Protein AF-A0A6N6PK46-F1 (afdb_monomer)

Mean predicted aligned error: 4.5 Å

Structure (mmCIF, N/CA/C/O backbone):
data_AF-A0A6N6PK46-F1
#
_entry.id   AF-A0A6N6PK46-F1
#
loop_
_atom_site.group_PDB
_atom_site.id
_atom_site.type_symbol
_atom_site.label_atom_id
_atom_site.label_alt_id
_atom_site.label_comp_id
_atom_site.label_asym_id
_atom_site.label_entity_id
_atom_site.label_seq_id
_atom_site.pdbx_PDB_ins_code
_atom_site.Cartn_x
_atom_site.Cartn_y
_atom_site.Cartn_z
_atom_site.occupancy
_atom_site.B_iso_or_equiv
_atom_site.auth_seq_id
_atom_site.auth_comp_id
_atom_site.auth_asym_id
_atom_site.auth_atom_id
_atom_site.pdbx_PDB_model_num
ATOM 1 N N . MET A 1 1 ? -21.219 16.298 3.182 1.00 33.06 1 MET A N 1
ATOM 2 C CA . MET A 1 1 ? -19.926 15.707 3.572 1.00 33.06 1 MET A CA 1
ATOM 3 C C . MET A 1 1 ? -19.935 14.308 3.003 1.00 33.06 1 MET A C 1
ATOM 5 O O . MET A 1 1 ? -20.492 13.420 3.625 1.00 33.06 1 MET A O 1
ATOM 9 N N . THR A 1 2 ? -19.522 14.159 1.749 1.00 37.12 2 THR A N 1
ATOM 10 C CA . THR A 1 2 ? -19.531 12.868 1.062 1.00 37.12 2 THR A CA 1
ATOM 11 C C . THR A 1 2 ? -18.381 12.044 1.613 1.00 37.12 2 THR A C 1
ATOM 13 O O . THR A 1 2 ? -17.218 12.329 1.353 1.00 37.12 2 THR A O 1
ATOM 16 N N . GLU A 1 3 ? -18.722 11.070 2.446 1.00 42.44 3 GLU A N 1
ATOM 17 C CA . GLU A 1 3 ? -17.903 9.885 2.650 1.00 42.44 3 GLU A CA 1
ATOM 18 C C . GLU A 1 3 ? -17.691 9.285 1.255 1.00 42.44 3 GLU A C 1
ATOM 20 O O . GLU A 1 3 ? -18.675 8.973 0.588 1.00 42.44 3 GLU A O 1
ATOM 25 N N . SER A 1 4 ? -16.455 9.223 0.758 1.00 49.78 4 SER A N 1
ATOM 26 C CA . SER A 1 4 ? -16.158 8.569 -0.520 1.00 49.78 4 SER A CA 1
ATOM 27 C C . SER A 1 4 ? -15.866 7.093 -0.229 1.00 49.78 4 SER A C 1
ATOM 29 O O . SER A 1 4 ? -14.722 6.776 0.112 1.00 49.78 4 SER A O 1
ATOM 31 N N . PRO A 1 5 ? -16.850 6.170 -0.314 1.00 58.28 5 PRO A N 1
ATOM 32 C CA . PRO A 1 5 ? -16.585 4.727 -0.249 1.00 58.28 5 PRO A CA 1
ATOM 33 C C . PRO A 1 5 ? -15.557 4.292 -1.305 1.00 58.28 5 PRO A C 1
ATOM 35 O O . PRO A 1 5 ? -14.848 3.302 -1.120 1.00 58.28 5 PRO A O 1
ATOM 38 N N . ASP A 1 6 ? -15.423 5.085 -2.366 1.00 76.19 6 ASP A N 1
ATOM 39 C CA . ASP A 1 6 ? -14.423 4.955 -3.411 1.00 76.19 6 ASP A CA 1
ATOM 40 C C . ASP A 1 6 ? -12.986 5.005 -2.878 1.00 76.19 6 ASP A C 1
ATOM 42 O O . ASP A 1 6 ? -12.204 4.141 -3.247 1.00 76.19 6 ASP A O 1
ATOM 46 N N . ALA A 1 7 ? -12.634 5.882 -1.928 1.00 86.25 7 ALA A N 1
ATOM 47 C CA . ALA A 1 7 ? -11.237 6.023 -1.488 1.00 86.25 7 ALA A CA 1
ATOM 48 C C . ALA A 1 7 ? -10.706 4.760 -0.780 1.00 86.25 7 ALA A C 1
ATOM 50 O O . ALA A 1 7 ? -9.560 4.354 -0.985 1.00 86.25 7 ALA A O 1
ATOM 51 N N . TYR A 1 8 ? -11.545 4.095 0.025 1.00 89.31 8 TYR A N 1
ATOM 52 C CA . TYR A 1 8 ? -11.191 2.808 0.634 1.00 89.31 8 TYR A CA 1
ATOM 53 C C . TYR A 1 8 ? -11.117 1.691 -0.406 1.00 89.31 8 TYR A C 1
ATOM 55 O O . TYR A 1 8 ? -10.209 0.864 -0.350 1.00 89.31 8 TYR A O 1
ATOM 63 N N . HIS A 1 9 ? -12.049 1.665 -1.358 1.00 90.62 9 HIS A N 1
ATOM 64 C CA . HIS A 1 9 ? -12.065 0.659 -2.414 1.00 90.62 9 HIS A CA 1
ATOM 65 C C . HIS A 1 9 ? -10.863 0.809 -3.363 1.00 90.62 9 HIS A C 1
ATOM 67 O O . HIS A 1 9 ? -10.197 -0.176 -3.680 1.00 90.62 9 HIS A O 1
ATOM 73 N N . GLU A 1 10 ? -10.531 2.039 -3.753 1.00 92.19 10 GLU A N 1
ATOM 74 C CA . GLU A 1 10 ? -9.355 2.390 -4.549 1.00 92.19 10 GLU A CA 1
ATOM 75 C C . GLU A 1 10 ? -8.062 2.038 -3.819 1.00 92.19 10 GLU A C 1
ATOM 77 O O . GLU A 1 10 ? -7.178 1.413 -4.408 1.00 92.19 10 GLU A O 1
ATOM 82 N N . LEU A 1 11 ? -7.969 2.347 -2.521 1.00 93.75 11 LEU A N 1
ATOM 83 C CA . LEU A 1 11 ? -6.821 1.958 -1.709 1.00 93.75 11 LEU A CA 1
ATOM 84 C C . LEU A 1 11 ? -6.657 0.431 -1.674 1.00 93.75 11 LEU A C 1
ATOM 86 O O . LEU A 1 11 ? -5.565 -0.069 -1.940 1.00 93.75 11 LEU A O 1
ATOM 90 N N . THR A 1 12 ? -7.728 -0.318 -1.398 1.00 94.81 12 THR A N 1
ATOM 91 C CA . THR A 1 12 ? -7.717 -1.790 -1.406 1.00 94.81 12 THR A CA 1
ATOM 92 C C . THR A 1 12 ? -7.276 -2.339 -2.765 1.00 94.81 12 THR A C 1
ATOM 94 O O . THR A 1 12 ? -6.383 -3.188 -2.833 1.00 94.81 12 THR A O 1
ATOM 97 N N . ALA A 1 13 ? -7.847 -1.829 -3.858 1.00 94.75 13 ALA A N 1
ATOM 98 C CA . ALA A 1 13 ? -7.510 -2.253 -5.213 1.00 94.75 13 ALA A CA 1
ATOM 99 C C . ALA A 1 13 ? -6.037 -1.972 -5.552 1.00 94.75 13 ALA A C 1
ATOM 101 O O . ALA A 1 13 ? -5.342 -2.852 -6.063 1.00 94.75 13 ALA A O 1
ATOM 102 N N . ALA A 1 14 ? -5.533 -0.787 -5.206 1.00 95.56 14 ALA A N 1
ATOM 103 C CA . ALA A 1 14 ? -4.150 -0.403 -5.455 1.00 95.56 14 ALA A CA 1
ATOM 104 C C . ALA A 1 14 ? -3.159 -1.232 -4.619 1.00 95.56 14 ALA A C 1
ATOM 106 O O . ALA A 1 14 ? -2.120 -1.658 -5.126 1.00 95.56 14 ALA A O 1
ATOM 107 N N . LEU A 1 15 ? -3.481 -1.530 -3.356 1.00 95.94 15 LEU A N 1
ATOM 108 C CA . LEU A 1 15 ? -2.670 -2.419 -2.517 1.00 95.94 15 LEU A CA 1
ATOM 109 C C . LEU A 1 15 ? -2.599 -3.832 -3.111 1.00 95.94 15 LEU A C 1
ATOM 111 O O . LEU A 1 15 ? -1.510 -4.404 -3.210 1.00 95.9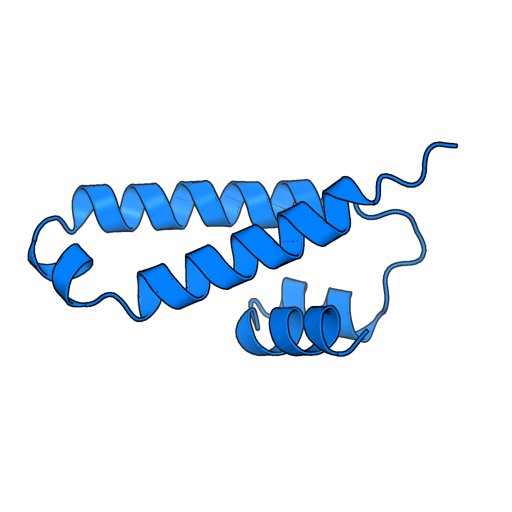4 15 LEU A O 1
ATOM 115 N N . ARG A 1 16 ? -3.734 -4.368 -3.571 1.00 96.19 16 ARG A N 1
ATOM 116 C CA . ARG A 1 16 ? -3.805 -5.678 -4.226 1.00 96.19 16 ARG A CA 1
ATOM 117 C C . ARG A 1 16 ? -3.012 -5.712 -5.530 1.00 96.19 16 ARG A C 1
ATOM 119 O O . ARG A 1 16 ? -2.229 -6.640 -5.730 1.00 96.19 16 ARG A O 1
ATOM 126 N N . GLU A 1 17 ? -3.165 -4.700 -6.387 1.00 95.56 17 GLU A N 1
ATOM 127 C CA . GLU A 1 17 ? -2.400 -4.587 -7.637 1.00 95.56 17 GLU A CA 1
ATOM 128 C C . GLU A 1 17 ? -0.899 -4.528 -7.345 1.00 95.56 17 GLU A C 1
ATOM 130 O O . GLU A 1 17 ? -0.118 -5.240 -7.972 1.00 95.56 17 GLU A O 1
ATOM 135 N N . ARG A 1 18 ? -0.477 -3.750 -6.342 1.00 95.50 18 ARG A N 1
ATOM 136 C CA . ARG A 1 18 ? 0.937 -3.660 -5.966 1.00 95.50 18 ARG A CA 1
ATOM 137 C C . ARG A 1 18 ? 1.514 -5.009 -5.553 1.00 95.50 18 ARG A C 1
ATOM 139 O O . ARG A 1 18 ?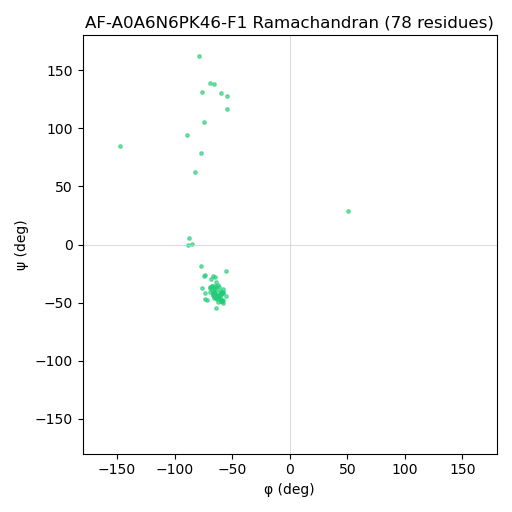 2.610 -5.356 -5.989 1.00 95.50 18 ARG A O 1
ATOM 146 N N . LEU A 1 19 ? 0.814 -5.743 -4.689 1.00 95.50 19 LEU A N 1
ATOM 147 C CA . LEU A 1 19 ? 1.277 -7.047 -4.211 1.00 95.50 19 LEU A CA 1
ATOM 148 C C . LEU A 1 19 ? 1.323 -8.065 -5.352 1.00 95.50 19 LEU A C 1
ATOM 150 O O . LEU A 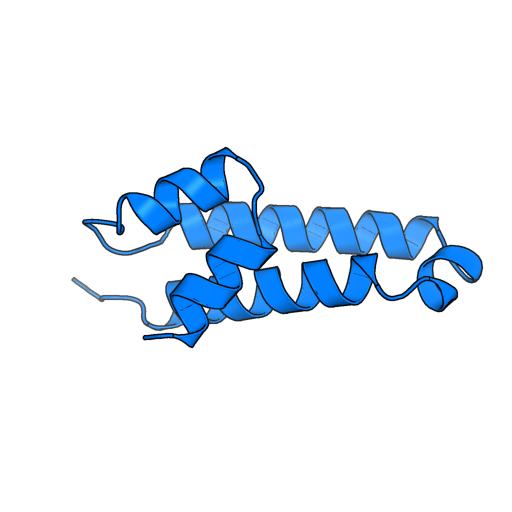1 19 ? 2.308 -8.792 -5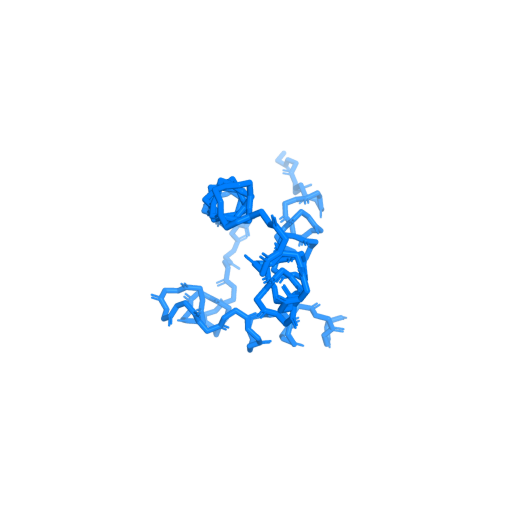.471 1.00 95.50 19 LEU A O 1
ATOM 154 N N . ALA A 1 20 ? 0.319 -8.053 -6.232 1.00 94.94 20 ALA A N 1
ATOM 155 C CA . ALA A 1 20 ? 0.305 -8.881 -7.432 1.00 94.94 20 ALA A CA 1
ATOM 156 C C . ALA A 1 20 ? 1.486 -8.553 -8.360 1.00 94.94 20 ALA A C 1
ATOM 158 O O . ALA A 1 20 ? 2.191 -9.464 -8.774 1.00 94.94 20 ALA A O 1
ATOM 159 N N . LEU A 1 21 ? 1.771 -7.270 -8.615 1.00 94.00 21 LEU A N 1
ATOM 160 C CA . LEU A 1 21 ? 2.912 -6.848 -9.437 1.00 94.00 21 LEU A CA 1
ATOM 161 C C . LEU A 1 21 ? 4.251 -7.296 -8.848 1.00 94.00 21 LEU A C 1
ATOM 163 O O . LEU A 1 21 ? 5.124 -7.734 -9.587 1.00 94.00 21 LEU A O 1
ATOM 167 N N . ILE A 1 22 ? 4.436 -7.201 -7.529 1.00 92.44 22 ILE A N 1
ATOM 168 C CA . ILE A 1 22 ? 5.674 -7.658 -6.876 1.00 92.44 22 ILE A CA 1
ATOM 169 C C . ILE A 1 22 ? 5.812 -9.186 -6.963 1.00 92.44 22 ILE A C 1
ATOM 171 O O . ILE A 1 22 ? 6.926 -9.687 -7.116 1.00 92.44 22 ILE A O 1
ATOM 175 N N . ALA A 1 23 ? 4.701 -9.921 -6.882 1.00 93.44 23 ALA A N 1
ATOM 176 C CA . ALA A 1 23 ? 4.683 -11.372 -7.048 1.00 93.44 23 ALA A CA 1
ATOM 177 C C . ALA A 1 23 ? 4.870 -11.811 -8.515 1.00 93.44 23 ALA A C 1
ATOM 179 O O . ALA A 1 23 ? 5.379 -12.906 -8.764 1.00 93.44 23 ALA A O 1
ATOM 180 N N . ASP A 1 24 ? 4.505 -10.962 -9.481 1.00 93.19 24 ASP A N 1
ATOM 181 C CA . ASP A 1 24 ? 4.608 -11.226 -10.917 1.00 93.19 24 ASP A CA 1
ATOM 182 C C . ASP A 1 24 ? 6.052 -11.073 -11.422 1.00 93.19 24 ASP A C 1
ATOM 184 O O . ASP A 1 24 ? 6.483 -10.071 -12.009 1.00 93.19 24 ASP A O 1
ATOM 188 N N . ARG A 1 25 ? 6.841 -12.115 -11.153 1.00 91.00 25 ARG A N 1
ATOM 189 C CA . ARG A 1 25 ? 8.242 -12.195 -11.569 1.00 91.00 25 ARG A CA 1
ATOM 190 C C . ARG A 1 25 ? 8.390 -12.328 -13.084 1.00 91.00 25 ARG A C 1
ATOM 192 O O . ARG A 1 25 ? 9.396 -11.874 -13.626 1.00 91.00 25 ARG A O 1
ATOM 199 N N . GLU A 1 26 ? 7.419 -12.934 -13.760 1.00 94.25 26 GLU A N 1
ATOM 200 C CA . GLU A 1 26 ? 7.435 -13.102 -15.214 1.00 94.25 26 GLU A CA 1
ATOM 201 C C . GLU A 1 26 ? 7.314 -11.750 -15.922 1.00 94.25 26 GLU A C 1
ATOM 203 O O . GLU A 1 26 ? 8.066 -11.473 -16.857 1.00 94.25 26 GLU A O 1
ATOM 208 N N . PHE A 1 27 ? 6.443 -10.862 -15.435 1.00 91.75 27 PHE A N 1
ATOM 209 C CA . PHE A 1 27 ? 6.320 -9.510 -15.963 1.00 91.75 27 PHE A CA 1
ATOM 210 C C . PHE A 1 27 ? 7.606 -8.707 -15.762 1.00 91.75 27 PHE A C 1
ATOM 212 O O . PHE A 1 27 ? 8.076 -8.080 -16.710 1.00 91.75 27 PHE A O 1
ATOM 219 N N . TYR A 1 28 ? 8.221 -8.793 -14.577 1.00 91.31 28 TYR A N 1
ATOM 220 C CA . TYR A 1 28 ? 9.521 -8.166 -14.323 1.00 91.31 28 TYR A CA 1
ATOM 221 C C . TYR A 1 28 ? 10.619 -8.686 -15.264 1.00 91.31 28 TYR A C 1
ATOM 223 O O . TYR A 1 28 ? 11.423 -7.905 -15.767 1.00 91.31 28 TYR A O 1
ATOM 231 N N . GLN A 1 29 ? 10.657 -9.997 -15.520 1.00 94.69 29 GLN A N 1
ATOM 232 C CA . GLN A 1 29 ? 11.645 -10.602 -16.418 1.00 94.69 29 GLN A CA 1
ATOM 233 C C . GLN A 1 29 ? 11.421 -10.223 -17.883 1.00 94.69 29 GLN A C 1
ATOM 235 O O . GLN A 1 29 ? 12.389 -10.043 -18.619 1.00 94.69 29 GLN A O 1
ATOM 240 N N . ARG A 1 30 ? 10.158 -10.112 -18.304 1.00 96.38 30 ARG A N 1
ATOM 241 C CA . ARG A 1 30 ? 9.792 -9.753 -19.674 1.00 96.38 30 ARG A CA 1
ATOM 242 C C . ARG A 1 30 ? 10.038 -8.276 -19.964 1.00 96.38 30 ARG A C 1
ATOM 244 O O . ARG A 1 30 ? 10.584 -7.961 -21.015 1.00 96.38 30 ARG A O 1
ATOM 251 N N . ASP A 1 31 ? 9.600 -7.391 -19.069 1.00 95.38 31 ASP A N 1
ATOM 252 C CA . ASP A 1 31 ? 9.686 -5.943 -19.258 1.00 95.38 31 ASP A CA 1
ATOM 253 C C . ASP A 1 31 ? 9.881 -5.206 -17.916 1.00 95.38 31 ASP A C 1
ATOM 255 O O . ASP A 1 31 ? 8.921 -4.739 -17.289 1.00 95.38 31 ASP A O 1
ATOM 259 N N . PRO A 1 32 ? 11.134 -5.092 -17.439 1.00 92.88 32 PRO A N 1
ATOM 260 C CA . PRO A 1 32 ? 11.423 -4.493 -16.137 1.00 92.88 32 PRO A CA 1
ATOM 261 C C . PRO A 1 32 ? 11.098 -2.993 -16.092 1.00 92.88 32 PRO A C 1
ATOM 263 O O . PRO A 1 32 ? 10.796 -2.462 -15.022 1.00 92.88 32 PRO A O 1
ATOM 266 N N . ALA A 1 33 ? 11.138 -2.302 -17.237 1.00 95.56 33 ALA A N 1
ATOM 267 C CA . ALA A 1 33 ? 10.821 -0.880 -17.323 1.00 95.56 33 ALA A CA 1
ATOM 268 C C . ALA A 1 33 ? 9.317 -0.636 -17.143 1.00 95.56 33 ALA A C 1
ATOM 270 O O . ALA A 1 33 ? 8.925 0.196 -16.321 1.00 95.56 33 ALA A O 1
ATOM 271 N N . ALA A 1 34 ? 8.472 -1.393 -17.851 1.00 94.50 34 ALA A N 1
ATOM 272 C CA . ALA A 1 34 ? 7.024 -1.327 -17.686 1.00 94.50 34 ALA A CA 1
ATOM 273 C C . ALA A 1 34 ? 6.589 -1.781 -16.284 1.00 94.50 34 ALA A C 1
ATOM 275 O O . ALA A 1 34 ? 5.710 -1.159 -15.686 1.00 94.50 34 ALA A O 1
ATOM 276 N N . HIS A 1 35 ? 7.233 -2.816 -15.732 1.00 94.50 35 HIS A N 1
ATOM 277 C CA . HIS A 1 35 ? 6.992 -3.283 -14.363 1.00 94.50 35 HIS A CA 1
ATOM 278 C C . HIS A 1 35 ? 7.238 -2.180 -13.330 1.00 94.50 35 HIS A C 1
ATOM 280 O O . HIS A 1 35 ? 6.363 -1.865 -12.521 1.00 94.50 35 HIS A O 1
ATOM 286 N N . LEU A 1 36 ? 8.392 -1.517 -13.419 1.00 94.50 36 LEU A N 1
ATOM 287 C CA . LEU A 1 36 ? 8.753 -0.418 -12.531 1.00 94.50 36 LEU A CA 1
ATOM 288 C C . LEU A 1 36 ? 7.831 0.798 -12.707 1.00 94.50 36 LEU A C 1
ATOM 290 O O . LEU A 1 36 ? 7.404 1.382 -11.710 1.00 94.50 36 LEU A O 1
ATOM 294 N N . ALA A 1 37 ? 7.469 1.157 -13.943 1.00 95.88 37 ALA A N 1
ATOM 295 C CA . ALA A 1 37 ? 6.518 2.240 -14.208 1.00 95.88 37 ALA A CA 1
ATOM 296 C C . ALA A 1 37 ? 5.141 1.949 -13.587 1.00 95.88 37 ALA A C 1
ATOM 298 O O . ALA A 1 37 ? 4.522 2.829 -12.983 1.00 95.88 37 ALA A O 1
ATOM 299 N N . ARG A 1 38 ? 4.684 0.693 -13.668 1.00 95.00 38 ARG A N 1
ATOM 300 C CA . ARG A 1 38 ? 3.433 0.253 -13.047 1.00 95.00 38 ARG A CA 1
ATOM 301 C C . ARG A 1 38 ? 3.506 0.333 -11.522 1.00 95.00 38 ARG A C 1
ATOM 303 O O . ARG A 1 38 ? 2.610 0.901 -10.905 1.00 95.00 38 ARG A O 1
ATOM 310 N N . LEU A 1 39 ? 4.602 -0.134 -10.916 1.00 94.50 39 LEU A N 1
ATOM 311 C CA . LEU A 1 39 ? 4.829 -0.005 -9.472 1.00 94.50 39 LEU A CA 1
ATOM 312 C C . LEU A 1 39 ? 4.806 1.455 -9.002 1.00 94.50 39 LEU A C 1
ATOM 314 O O . LEU A 1 39 ? 4.236 1.751 -7.950 1.00 94.50 39 LEU A O 1
ATOM 318 N N . GLN A 1 40 ? 5.405 2.375 -9.760 1.00 95.12 40 GLN A N 1
ATOM 319 C CA . GLN A 1 40 ? 5.372 3.807 -9.445 1.00 95.12 40 GLN A CA 1
ATOM 320 C C . GLN A 1 40 ? 3.957 4.378 -9.538 1.00 95.12 40 GLN A C 1
ATOM 322 O O . GLN A 1 40 ? 3.520 5.065 -8.617 1.00 95.12 40 GLN A O 1
ATOM 327 N N . SER A 1 41 ? 3.225 4.049 -10.605 1.00 95.62 41 SER A N 1
ATOM 328 C CA . SER A 1 41 ? 1.843 4.495 -10.790 1.00 95.62 41 SER A CA 1
ATOM 329 C C . SER A 1 41 ? 0.949 4.040 -9.633 1.00 95.62 41 SER A C 1
ATOM 331 O O . SER A 1 41 ? 0.297 4.868 -9.001 1.00 95.62 41 SER A O 1
ATOM 333 N N . VAL A 1 42 ? 1.013 2.757 -9.267 1.00 95.12 42 VAL A N 1
ATOM 334 C CA . VAL A 1 42 ? 0.248 2.204 -8.141 1.00 95.12 42 VAL A CA 1
ATOM 335 C C . VAL A 1 42 ? 0.678 2.815 -6.802 1.00 95.12 42 VAL A C 1
ATOM 337 O O . VAL A 1 42 ? -0.161 3.069 -5.944 1.00 95.12 42 VAL A O 1
ATOM 340 N N . SER A 1 43 ? 1.970 3.116 -6.618 1.00 93.56 43 SER A N 1
ATOM 341 C CA . SER A 1 43 ? 2.448 3.850 -5.432 1.00 93.56 43 SER A CA 1
ATOM 342 C C . SER A 1 43 ? 1.793 5.226 -5.305 1.00 93.56 43 SER A C 1
ATOM 344 O O . SER A 1 43 ? 1.441 5.628 -4.199 1.00 93.56 43 SER A O 1
ATOM 346 N N . GLY A 1 44 ? 1.631 5.932 -6.428 1.00 94.62 44 GLY A N 1
ATOM 347 C CA . GLY A 1 44 ? 0.953 7.224 -6.481 1.00 94.62 44 GLY A CA 1
ATOM 348 C C . GLY A 1 44 ? -0.522 7.112 -6.106 1.00 94.62 44 GLY A C 1
ATOM 349 O O . GLY A 1 44 ? -0.980 7.867 -5.256 1.00 94.62 44 GLY A O 1
ATOM 350 N N . ILE A 1 45 ? -1.230 6.119 -6.657 1.00 94.00 45 ILE A N 1
ATOM 351 C CA . ILE A 1 45 ? -2.641 5.860 -6.327 1.00 94.00 45 ILE A CA 1
ATOM 352 C C . ILE A 1 45 ? -2.796 5.589 -4.827 1.00 94.00 45 ILE A C 1
ATOM 354 O O . ILE A 1 45 ? -3.601 6.242 -4.179 1.00 94.00 45 ILE A O 1
ATOM 358 N N . ILE A 1 46 ? -1.964 4.714 -4.243 1.00 93.62 46 ILE A N 1
ATOM 359 C CA . ILE A 1 46 ? -1.993 4.430 -2.797 1.00 93.62 46 ILE A CA 1
ATOM 360 C C . ILE A 1 46 ? -1.831 5.715 -1.976 1.00 93.62 46 ILE A C 1
ATOM 362 O O . ILE A 1 46 ? -2.552 5.903 -1.000 1.00 93.62 46 ILE A O 1
ATOM 366 N N . ALA A 1 47 ? -0.893 6.591 -2.346 1.00 92.00 47 ALA A N 1
ATOM 367 C CA . ALA A 1 47 ? -0.658 7.840 -1.626 1.00 92.00 47 ALA A CA 1
ATOM 368 C C . ALA A 1 47 ? -1.848 8.808 -1.736 1.00 92.00 47 ALA A C 1
ATOM 370 O O . ALA A 1 47 ? -2.245 9.387 -0.725 1.00 92.00 47 ALA A O 1
ATOM 371 N N . THR A 1 48 ? -2.428 8.949 -2.931 1.00 92.88 48 THR A N 1
ATOM 372 C CA . THR A 1 48 ? -3.614 9.783 -3.166 1.00 92.88 48 THR A CA 1
ATOM 373 C C . THR A 1 48 ? -4.820 9.244 -2.401 1.00 92.88 48 THR A C 1
ATOM 375 O O . THR A 1 48 ? -5.361 9.953 -1.558 1.00 92.88 48 THR A O 1
ATOM 378 N N . SER A 1 49 ? -5.177 7.971 -2.585 1.00 91.25 49 SER A N 1
ATOM 379 C CA . SER A 1 49 ? -6.330 7.364 -1.912 1.00 91.25 49 SER A CA 1
ATOM 380 C C . SER A 1 49 ? -6.178 7.375 -0.389 1.00 91.25 49 SER A C 1
ATOM 382 O O . SER A 1 49 ? -7.151 7.611 0.317 1.00 91.25 49 SER A O 1
ATOM 384 N N . ALA A 1 50 ? -4.959 7.183 0.137 1.00 90.19 50 ALA A N 1
ATOM 385 C CA . ALA A 1 50 ? -4.686 7.294 1.571 1.00 90.19 50 ALA A CA 1
ATOM 386 C C . ALA A 1 50 ? -4.907 8.716 2.118 1.00 90.19 50 ALA A C 1
ATOM 388 O O . ALA A 1 50 ? -5.358 8.864 3.254 1.00 90.19 50 ALA A O 1
ATOM 389 N N . ALA A 1 51 ? -4.585 9.750 1.335 1.00 89.62 51 ALA A N 1
ATOM 390 C CA . ALA A 1 51 ? -4.807 11.147 1.707 1.00 89.62 51 ALA A CA 1
ATOM 391 C C . ALA A 1 51 ? -6.287 11.557 1.617 1.00 89.62 51 ALA A C 1
ATOM 393 O O . ALA A 1 51 ? -6.714 12.451 2.345 1.00 89.62 51 ALA A O 1
ATOM 394 N N . GLU A 1 52 ? -7.062 10.895 0.755 1.00 90.44 52 GLU A N 1
ATOM 395 C CA . GLU A 1 52 ? -8.498 11.133 0.564 1.00 90.44 52 GLU A CA 1
ATOM 396 C C . GLU A 1 52 ? -9.394 10.308 1.501 1.00 90.44 52 GLU A C 1
ATOM 398 O O . GLU A 1 52 ? -10.620 10.441 1.458 1.00 90.44 52 GLU A O 1
ATOM 403 N N . LEU A 1 53 ? -8.814 9.476 2.377 1.00 88.06 53 LEU A N 1
ATOM 404 C CA . LEU A 1 53 ? -9.595 8.696 3.335 1.00 88.06 53 LEU A CA 1
ATOM 405 C C . LEU A 1 53 ? -10.411 9.618 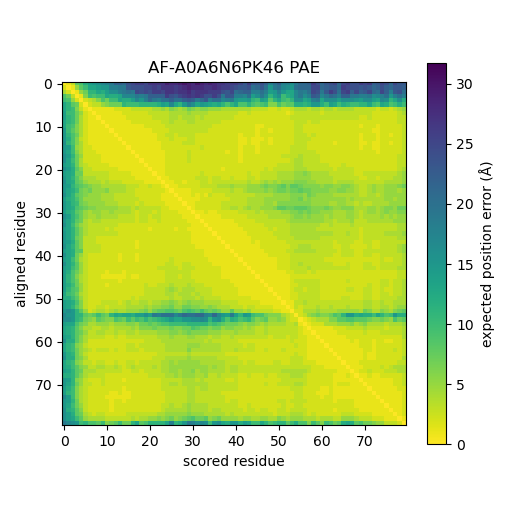4.263 1.00 88.06 53 LEU A C 1
ATOM 407 O O . LEU A 1 53 ? -9.848 10.527 4.885 1.00 88.06 53 LEU A O 1
ATOM 411 N N . PRO A 1 54 ? -11.724 9.369 4.425 1.00 82.38 54 PRO A N 1
ATOM 412 C CA . PRO A 1 54 ? -12.547 10.138 5.346 1.00 82.38 54 PRO A CA 1
ATOM 413 C C . PRO A 1 54 ? -12.100 9.887 6.796 1.00 82.38 54 PRO A C 1
ATOM 415 O O . PRO A 1 54 ? -11.761 8.769 7.185 1.00 82.38 54 PRO A O 1
ATOM 418 N N . GLY A 1 55 ? -12.054 10.950 7.601 1.00 78.44 55 GLY A N 1
ATOM 419 C CA . GLY A 1 55 ? -11.567 10.877 8.980 1.00 78.44 55 GLY A CA 1
ATOM 420 C C . GLY A 1 55 ? -12.592 10.305 9.976 1.00 78.44 55 GLY A C 1
ATOM 421 O O . GLY A 1 55 ? -13.791 10.364 9.713 1.00 78.44 55 GLY A O 1
ATOM 422 N N . PRO A 1 56 ? -12.149 9.853 11.167 1.00 79.50 56 PRO A N 1
ATOM 423 C CA . PRO A 1 56 ? -10.772 9.532 11.539 1.00 79.50 56 PRO A CA 1
ATOM 424 C C . PRO A 1 56 ? -10.325 8.188 10.942 1.00 79.50 56 PRO A C 1
ATOM 426 O O . PRO A 1 56 ? -11.005 7.172 11.072 1.00 79.50 56 PRO A O 1
ATOM 429 N N . VAL A 1 57 ? -9.143 8.181 10.320 1.00 83.38 57 VAL A N 1
ATOM 430 C CA . VAL A 1 57 ? -8.537 6.957 9.786 1.00 83.38 57 VAL A CA 1
ATOM 431 C C . VAL A 1 57 ? -8.112 6.057 10.941 1.00 83.38 57 VAL A C 1
ATOM 433 O O . VAL A 1 57 ? -7.560 6.516 11.941 1.00 83.38 57 VAL A O 1
ATOM 436 N N . ASP A 1 58 ? -8.350 4.761 10.778 1.00 88.44 58 ASP A N 1
ATOM 437 C CA . ASP A 1 58 ? -7.923 3.749 11.732 1.00 88.44 58 ASP A CA 1
ATOM 438 C C . ASP A 1 58 ? -6.401 3.836 11.996 1.00 88.44 58 ASP A C 1
ATOM 440 O O . ASP A 1 58 ? -5.605 3.849 11.048 1.00 88.44 58 ASP A O 1
ATOM 444 N N . PRO A 1 59 ? -5.968 3.909 13.268 1.00 90.94 59 PRO A N 1
ATOM 445 C CA . PRO A 1 59 ? -4.564 4.123 13.610 1.00 90.94 59 PRO A CA 1
ATOM 446 C C . PRO A 1 59 ? -3.660 2.961 13.176 1.00 90.94 59 PRO A C 1
ATOM 448 O O . PRO A 1 59 ? -2.482 3.176 12.881 1.00 90.94 59 PRO A O 1
ATOM 451 N N . GLN A 1 60 ? -4.191 1.738 13.099 1.00 92.94 60 GLN A N 1
ATOM 452 C CA . GLN A 1 60 ? -3.458 0.568 12.631 1.00 92.94 60 GLN A CA 1
ATOM 453 C C . GLN A 1 60 ? -3.274 0.625 11.110 1.00 92.94 60 GLN A C 1
ATOM 455 O O . GLN A 1 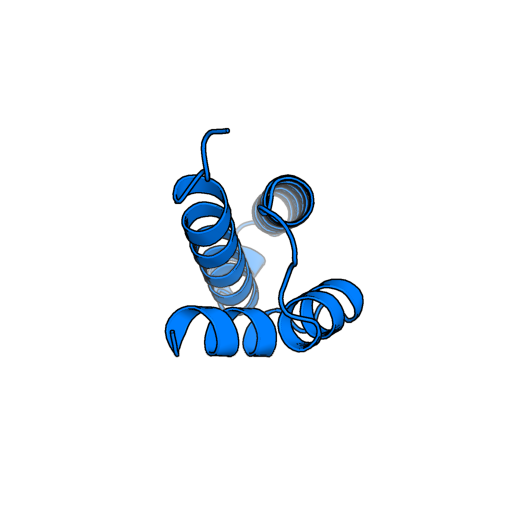60 ? -2.165 0.389 10.623 1.00 92.94 60 GLN A O 1
ATOM 460 N N . LEU A 1 61 ? -4.310 1.036 10.370 1.00 92.25 61 LEU A N 1
ATOM 461 C CA . LEU A 1 61 ? -4.211 1.286 8.929 1.00 92.25 61 LEU A CA 1
ATOM 462 C C . LEU A 1 61 ? -3.177 2.375 8.624 1.00 92.25 61 LEU A C 1
ATOM 464 O O . LEU A 1 61 ? -2.282 2.165 7.804 1.00 92.25 61 LEU A O 1
ATOM 468 N N . ALA A 1 62 ? -3.249 3.508 9.326 1.00 91.62 62 ALA A N 1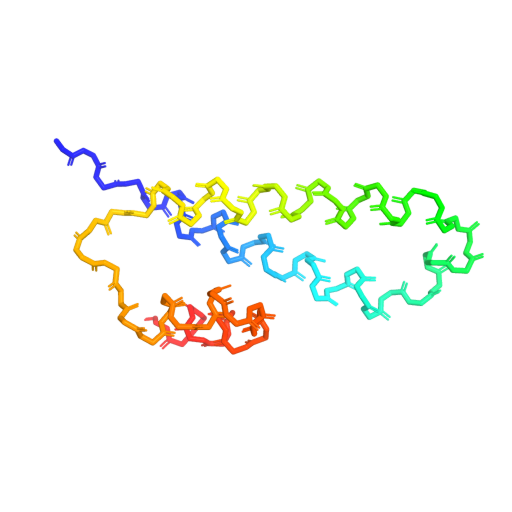
ATOM 469 C CA . ALA A 1 62 ? -2.297 4.604 9.167 1.00 91.62 62 ALA A CA 1
ATOM 470 C C . ALA A 1 62 ? -0.852 4.153 9.451 1.00 91.62 62 ALA A C 1
ATOM 472 O O . ALA A 1 62 ? 0.064 4.476 8.690 1.00 91.62 62 ALA A O 1
ATOM 473 N N . HIS A 1 63 ? -0.645 3.347 10.498 1.00 94.50 63 HIS A N 1
ATOM 474 C CA . HIS A 1 63 ? 0.665 2.778 10.812 1.00 94.50 63 HIS A CA 1
ATOM 475 C C . HIS A 1 63 ? 1.189 1.867 9.693 1.00 94.50 63 HIS A C 1
ATOM 477 O O . HIS A 1 63 ? 2.358 1.963 9.309 1.00 94.50 63 HIS A O 1
ATOM 483 N N . TYR A 1 64 ? 0.343 0.992 9.144 1.00 94.81 64 TYR A N 1
ATOM 484 C CA . TYR A 1 64 ? 0.747 0.101 8.058 1.00 94.81 64 TYR A CA 1
ATOM 485 C C . TYR A 1 64 ? 1.091 0.855 6.778 1.00 94.81 64 TYR A C 1
ATOM 487 O O . TYR A 1 64 ? 2.113 0.545 6.163 1.00 94.81 64 TYR A O 1
ATOM 495 N N . LEU A 1 65 ? 0.309 1.873 6.414 1.00 92.44 65 LEU A N 1
ATOM 496 C CA . LEU A 1 65 ? 0.590 2.716 5.252 1.00 92.44 65 LEU A CA 1
ATOM 497 C C . LEU A 1 65 ? 1.905 3.493 5.424 1.00 92.44 65 LEU A C 1
ATOM 499 O O . LEU A 1 65 ? 2.734 3.484 4.517 1.00 92.44 65 LEU A O 1
ATOM 503 N N . GLN A 1 66 ? 2.160 4.071 6.605 1.00 91.81 66 GLN A N 1
ATOM 504 C CA . GLN A 1 66 ? 3.412 4.784 6.903 1.00 91.81 66 GLN A CA 1
ATOM 505 C C . GLN A 1 66 ? 4.647 3.871 6.836 1.00 91.81 66 GLN A C 1
ATOM 507 O O . GLN A 1 66 ? 5.727 4.297 6.431 1.00 91.81 66 GLN A O 1
ATOM 512 N N . ARG A 1 67 ? 4.505 2.604 7.238 1.00 94.75 67 ARG A N 1
ATOM 513 C CA . ARG A 1 67 ? 5.585 1.603 7.227 1.00 94.75 67 ARG A CA 1
ATOM 514 C C . ARG A 1 67 ? 5.694 0.865 5.890 1.00 94.75 67 ARG A C 1
ATOM 516 O O . ARG A 1 67 ? 6.437 -0.112 5.819 1.00 94.75 67 ARG A O 1
ATOM 523 N N . CYS A 1 68 ? 4.925 1.267 4.873 1.00 92.06 68 CYS A N 1
ATOM 524 C CA . CYS A 1 68 ? 4.786 0.560 3.594 1.00 92.06 68 CYS A CA 1
ATOM 525 C C . CYS A 1 68 ? 4.470 -0.940 3.763 1.00 92.06 68 CYS A C 1
ATOM 527 O O . CYS A 1 68 ? 4.837 -1.771 2.934 1.00 92.06 68 CYS A O 1
ATOM 529 N N . SER A 1 69 ? 3.796 -1.304 4.856 1.00 94.38 69 SER A N 1
ATOM 530 C CA . SER A 1 69 ? 3.371 -2.671 5.163 1.00 94.38 69 SER A CA 1
ATOM 531 C C . SER A 1 69 ? 2.067 -2.981 4.428 1.00 94.38 69 SER A C 1
ATOM 533 O O . SER A 1 69 ? 1.033 -3.209 5.049 1.00 94.38 69 SER A O 1
ATOM 535 N N . TYR A 1 70 ? 2.119 -2.944 3.095 1.00 94.69 70 TYR A N 1
ATOM 536 C CA . TYR A 1 70 ? 0.939 -2.998 2.228 1.00 94.69 70 TYR A CA 1
ATOM 537 C C . TYR A 1 70 ? 0.152 -4.306 2.325 1.00 94.69 70 TYR A C 1
ATOM 539 O O . TYR A 1 70 ? -1.068 -4.271 2.252 1.00 94.69 70 TYR A O 1
ATOM 547 N N . ASP A 1 71 ? 0.829 -5.426 2.574 1.00 94.62 71 ASP A N 1
ATOM 548 C CA . ASP A 1 71 ? 0.198 -6.716 2.881 1.00 94.62 71 ASP A CA 1
ATOM 549 C C . ASP A 1 71 ? -0.705 -6.632 4.126 1.00 94.62 71 ASP A C 1
ATOM 551 O O . ASP A 1 71 ? -1.886 -6.965 4.073 1.00 94.62 71 ASP A O 1
ATOM 555 N N . LYS A 1 72 ? -0.194 -6.056 5.222 1.00 95.25 72 LYS A N 1
ATOM 556 C CA . LYS A 1 72 ? -0.962 -5.866 6.462 1.00 95.25 72 LYS A CA 1
ATOM 557 C C . LYS A 1 72 ? -2.073 -4.833 6.311 1.00 95.25 72 LYS A C 1
ATOM 559 O O . LYS A 1 72 ? -3.137 -4.997 6.899 1.00 95.25 72 LYS A O 1
ATOM 564 N N . ALA A 1 73 ? -1.821 -3.767 5.550 1.00 95.19 73 ALA A N 1
ATOM 565 C CA . ALA A 1 73 ? -2.836 -2.768 5.237 1.00 95.19 73 ALA A CA 1
ATOM 566 C C . ALA A 1 73 ? -3.992 -3.397 4.449 1.00 95.19 73 ALA A C 1
ATOM 568 O O . ALA A 1 73 ? -5.145 -3.184 4.810 1.00 95.19 73 ALA A O 1
ATOM 569 N N . LEU A 1 74 ? -3.685 -4.211 3.434 1.00 95.44 74 LEU A N 1
ATOM 570 C CA . LEU A 1 74 ? -4.687 -4.921 2.645 1.00 95.44 74 LEU A CA 1
ATOM 571 C C . LEU A 1 74 ? -5.481 -5.898 3.515 1.00 95.44 74 LEU A C 1
ATOM 573 O O . LEU A 1 74 ? -6.703 -5.823 3.533 1.00 95.44 74 LEU A O 1
ATOM 577 N N . ALA A 1 75 ? -4.801 -6.731 4.305 1.00 95.31 75 ALA A N 1
ATOM 578 C CA . ALA A 1 75 ? -5.459 -7.679 5.202 1.00 95.31 75 ALA A CA 1
ATOM 579 C C . ALA A 1 75 ? -6.399 -6.986 6.205 1.00 95.31 75 ALA A C 1
ATOM 581 O O . ALA A 1 75 ? -7.479 -7.492 6.491 1.00 95.31 75 ALA A O 1
ATOM 582 N N . LEU A 1 76 ? -6.015 -5.813 6.720 1.00 92.94 76 LEU A N 1
ATOM 583 C CA . LEU A 1 76 ? -6.861 -5.017 7.612 1.00 92.94 76 LEU A CA 1
ATOM 584 C C . LEU A 1 76 ? -8.095 -4.446 6.897 1.00 92.94 76 LEU A C 1
ATOM 586 O O . LEU A 1 76 ? -9.145 -4.324 7.520 1.00 92.94 76 LEU A O 1
ATOM 590 N N . LEU A 1 77 ? -7.968 -4.068 5.623 1.00 91.25 77 LEU A N 1
ATOM 591 C CA . LEU A 1 77 ? -9.070 -3.537 4.818 1.00 91.25 77 LEU A CA 1
ATOM 592 C C . LEU A 1 77 ? -10.030 -4.636 4.344 1.00 91.25 77 LEU A C 1
ATOM 594 O O . LEU A 1 77 ? -11.232 -4.403 4.335 1.00 91.25 77 LEU A O 1
ATOM 598 N N . GLU A 1 78 ? -9.523 -5.820 3.995 1.00 91.69 78 GLU A N 1
ATO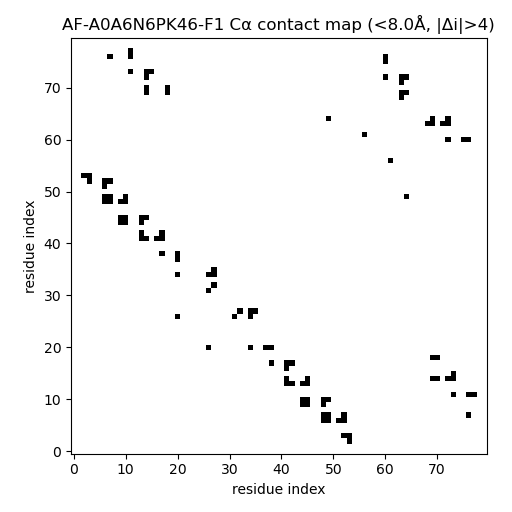M 599 C CA . GLU A 1 78 ? -10.332 -6.974 3.565 1.00 91.69 78 GLU A CA 1
ATOM 600 C C . GLU A 1 78 ? -11.014 -7.705 4.735 1.00 91.69 78 GLU A C 1
ATOM 602 O O . GLU A 1 78 ? -11.964 -8.452 4.520 1.00 91.69 78 GLU A O 1
ATOM 607 N N . ALA A 1 79 ? -10.548 -7.504 5.972 1.00 87.81 79 ALA A N 1
ATOM 608 C CA . ALA A 1 79 ? -11.153 -8.077 7.178 1.00 87.81 79 ALA A CA 1
ATOM 609 C C . ALA A 1 79 ? -12.327 -7.255 7.752 1.00 87.81 79 ALA A C 1
ATOM 611 O O . ALA A 1 79 ? -12.859 -7.621 8.803 1.00 87.81 79 ALA A O 1
ATOM 612 N N . ARG A 1 80 ? -12.686 -6.136 7.113 1.00 70.19 80 ARG A N 1
ATOM 613 C CA . ARG A 1 80 ? -13.817 -5.270 7.485 1.00 70.19 80 ARG A CA 1
ATOM 614 C C . ARG A 1 80 ? -15.097 -5.708 6.791 1.00 70.19 80 ARG A C 1
ATOM 616 O O . ARG A 1 80 ? -16.148 -5.627 7.461 1.00 70.19 80 ARG A O 1
#

pLDDT: mean 89.1, std 12.69, range [33.06, 96.38]

Radius of gyration: 13.4 Å; Cα contacts (8 Å, |Δi|>4): 58; chains: 1; bounding bo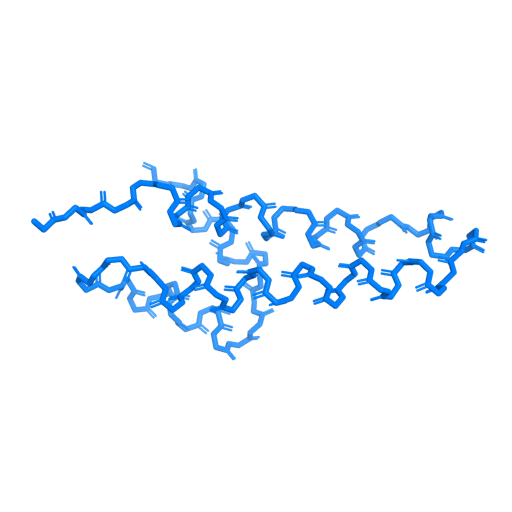x: 32×29×33 Å

Secondary structure (DSSP, 8-state):
----HHHHHHHHHHHHHHHHHHH-HHHHHH-HHHHHHHHHHHHHHHHHHHHTPPSSPPHHHHHHHHTT-HHHHHHHHHT-

Sequence (80 aa):
MTESPDAYHELTAALRERLALIADREFYQRDPAAHLARLQSVSGIIATSAAELPGPVDPQLAHYLQRCSYDKALALLEAR

Solvent-accessible surface area (backbone atoms only — not comparable to full-atom values): 4489 Å² total; per-residue (Å²): 133,82,75,57,72,57,26,59,51,50,29,46,51,29,38,51,51,46,53,48,55,72,66,38,56,66,52,40,72,76,37,51,65,60,43,51,52,49,52,51,52,36,51,49,50,34,53,50,24,61,71,60,47,65,80,83,69,56,68,67,50,53,51,20,59,77,68,67,35,45,70,62,32,36,53,59,63,75,72,107

Foldseek 3Di:
DDQPPVLLVQLLVLLVQLVVLVVPVVCCVVCVPVSVVSNVVSLVSNVVSVVVHDPDDDPQLVVCVVVVVSVSNNVVSVVD